Protein AF-A0A4U9W6L9-F1 (afdb_monomer)

Structure (mmCIF, N/CA/C/O backbone):
data_AF-A0A4U9W6L9-F1
#
_entry.id   AF-A0A4U9W6L9-F1
#
loop_
_atom_site.group_PDB
_atom_site.id
_atom_site.type_symbol
_atom_site.label_atom_id
_atom_site.label_alt_id
_atom_site.label_comp_id
_atom_site.label_asym_id
_atom_site.label_entity_id
_atom_site.label_seq_id
_atom_site.pdbx_PDB_ins_code
_atom_site.Cartn_x
_atom_site.Cartn_y
_atom_site.Cartn_z
_atom_site.occupancy
_atom_site.B_iso_or_equiv
_atom_site.auth_seq_id
_atom_site.auth_comp_id
_atom_site.auth_asym_id
_atom_site.auth_atom_id
_atom_site.pdbx_PDB_model_num
ATOM 1 N N . MET A 1 1 ? 66.075 34.558 -19.912 1.00 52.09 1 MET A N 1
ATOM 2 C CA . MET A 1 1 ? 64.695 34.528 -19.388 1.00 52.09 1 MET A CA 1
ATOM 3 C C . MET A 1 1 ? 64.592 33.340 -18.451 1.00 52.09 1 MET A C 1
ATOM 5 O O . MET A 1 1 ? 64.830 32.243 -18.941 1.00 52.09 1 MET A O 1
ATOM 9 N N . PRO A 1 2 ? 64.356 33.516 -17.144 1.00 46.72 2 PRO A N 1
ATOM 10 C CA . PRO A 1 2 ? 64.183 32.386 -16.242 1.00 46.72 2 PRO A CA 1
ATOM 11 C C . PRO A 1 2 ? 62.696 32.171 -15.937 1.00 46.72 2 PRO A C 1
ATOM 13 O O . PRO A 1 2 ? 61.987 33.101 -15.556 1.00 46.72 2 PRO A O 1
ATOM 16 N N . CYS A 1 3 ? 62.234 30.945 -16.166 1.00 49.00 3 CYS A N 1
ATOM 17 C CA . CYS A 1 3 ? 60.885 30.487 -15.863 1.00 49.00 3 CYS A CA 1
ATOM 18 C C . CYS A 1 3 ? 60.658 30.465 -14.345 1.00 49.00 3 CYS A C 1
ATOM 20 O O . CYS A 1 3 ? 61.547 30.082 -13.592 1.00 49.00 3 CYS A O 1
ATOM 22 N N . ALA A 1 4 ? 59.471 30.894 -13.919 1.00 54.38 4 ALA A N 1
ATOM 23 C CA . ALA A 1 4 ? 59.023 30.836 -12.537 1.00 54.38 4 ALA A CA 1
ATOM 24 C C . ALA A 1 4 ? 58.640 29.396 -12.164 1.00 54.38 4 ALA A C 1
ATOM 26 O O . ALA A 1 4 ? 57.780 28.797 -12.813 1.00 54.38 4 ALA A O 1
ATOM 27 N N . ASP A 1 5 ? 59.249 28.871 -11.103 1.00 50.34 5 ASP A N 1
ATOM 28 C CA . ASP A 1 5 ? 58.900 27.591 -10.488 1.00 50.34 5 ASP A CA 1
ATOM 29 C C . ASP A 1 5 ? 57.570 27.724 -9.731 1.00 50.34 5 ASP A C 1
ATOM 31 O O . ASP A 1 5 ? 57.514 27.955 -8.524 1.00 50.34 5 ASP A O 1
ATOM 35 N N . GLY A 1 6 ? 56.466 27.638 -10.470 1.00 57.19 6 GLY A N 1
ATOM 36 C CA . GLY A 1 6 ? 55.121 27.559 -9.912 1.00 57.19 6 GLY A CA 1
ATOM 37 C C . GLY A 1 6 ? 54.797 26.132 -9.482 1.00 57.19 6 GLY A C 1
ATOM 38 O O . GLY A 1 6 ? 54.146 25.402 -10.226 1.00 57.19 6 GLY A O 1
ATOM 39 N N . SER A 1 7 ? 55.225 25.725 -8.286 1.00 55.75 7 SER A N 1
ATOM 40 C CA . SER A 1 7 ? 54.689 24.519 -7.654 1.00 55.75 7 SER A CA 1
ATOM 41 C C . SER A 1 7 ? 53.262 24.800 -7.175 1.00 55.75 7 SER A C 1
ATOM 43 O O . SER A 1 7 ? 53.015 25.627 -6.299 1.00 55.75 7 SER A O 1
ATOM 45 N N . THR A 1 8 ? 52.285 24.133 -7.790 1.00 60.19 8 THR A N 1
ATOM 46 C CA . THR A 1 8 ? 50.908 24.134 -7.284 1.00 60.19 8 THR A CA 1
ATOM 47 C C . THR A 1 8 ? 50.836 23.105 -6.156 1.00 60.19 8 THR A C 1
ATOM 49 O O . THR A 1 8 ? 51.186 21.951 -6.401 1.00 60.19 8 THR A O 1
ATOM 52 N N . PRO A 1 9 ? 50.426 23.473 -4.930 1.00 61.94 9 PRO A N 1
ATOM 53 C CA . PRO A 1 9 ? 50.294 22.506 -3.851 1.00 61.94 9 PRO A CA 1
ATOM 54 C C . PRO A 1 9 ? 49.151 21.537 -4.171 1.00 61.94 9 PRO A C 1
ATOM 56 O O . PRO A 1 9 ? 48.010 21.950 -4.389 1.00 61.94 9 PRO A O 1
ATOM 59 N N . GLU A 1 10 ? 49.473 20.247 -4.226 1.00 64.56 10 GLU A N 1
ATOM 60 C CA . GLU A 1 10 ? 48.492 19.176 -4.380 1.00 64.56 10 GLU A CA 1
ATOM 61 C C . GLU A 1 10 ? 47.566 19.140 -3.151 1.00 64.56 10 GLU A C 1
ATOM 63 O O . GLU A 1 10 ? 48.035 19.284 -2.017 1.00 64.56 10 GLU A O 1
ATOM 68 N N . PRO A 1 11 ? 46.243 18.979 -3.330 1.00 67.38 11 PRO A N 1
ATOM 69 C CA . PRO A 1 11 ? 45.318 18.977 -2.208 1.00 67.38 11 PRO A CA 1
ATOM 70 C C . PRO A 1 11 ? 45.506 17.707 -1.370 1.00 67.38 11 PRO A C 1
ATOM 72 O O . PRO A 1 11 ? 45.179 16.604 -1.807 1.00 67.38 11 PRO A O 1
ATOM 75 N N . GLU A 1 12 ? 45.993 17.868 -0.139 1.00 66.56 12 GLU A N 1
ATOM 76 C CA . GLU A 1 12 ? 46.104 16.785 0.838 1.00 66.56 12 GLU A CA 1
ATOM 77 C C . GLU A 1 12 ? 44.736 16.121 1.083 1.00 66.56 12 GLU A C 1
ATOM 79 O O . GLU A 1 12 ? 43.766 16.741 1.538 1.00 66.56 12 GLU A O 1
ATOM 84 N N . ALA A 1 13 ? 44.657 14.828 0.763 1.00 65.00 13 ALA A N 1
ATOM 85 C CA . ALA A 1 13 ? 43.450 14.028 0.888 1.00 65.00 13 ALA A CA 1
ATOM 86 C C . ALA A 1 13 ? 43.117 13.773 2.366 1.00 65.00 13 ALA A C 1
ATOM 88 O O . ALA A 1 13 ? 43.770 12.990 3.057 1.00 65.00 13 ALA A O 1
ATOM 89 N N . LYS A 1 14 ? 42.057 14.421 2.858 1.00 75.56 14 LYS A N 1
ATOM 90 C CA . LYS A 1 14 ? 41.520 14.160 4.199 1.00 75.56 14 LYS A CA 1
ATOM 91 C C . LYS A 1 14 ? 40.933 12.742 4.251 1.00 75.56 14 LYS A C 1
ATOM 93 O O . LYS A 1 14 ? 40.164 12.385 3.355 1.00 75.56 14 LYS A O 1
ATOM 98 N N . PRO A 1 15 ? 41.222 11.943 5.294 1.00 74.56 15 PRO A N 1
ATOM 99 C CA . PRO A 1 15 ? 40.681 10.596 5.405 1.00 74.56 15 PRO A CA 1
ATOM 100 C C . PRO A 1 15 ? 39.157 10.656 5.545 1.00 74.56 15 PRO A C 1
ATOM 102 O O . PRO A 1 15 ? 38.615 11.197 6.514 1.00 74.56 15 PRO A O 1
ATOM 105 N N . VAL A 1 16 ? 38.453 10.099 4.559 1.00 73.81 16 VAL A N 1
ATOM 106 C CA . VAL A 1 16 ? 36.99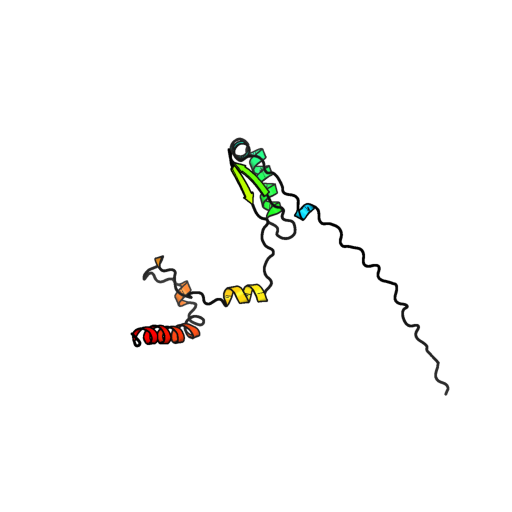7 9.954 4.598 1.00 73.81 16 VAL A CA 1
ATOM 107 C C . VAL A 1 16 ? 36.671 8.862 5.609 1.00 73.81 16 VAL A C 1
ATOM 109 O O . VAL A 1 16 ? 36.844 7.673 5.354 1.00 73.81 16 VAL A O 1
ATOM 112 N N . THR A 1 17 ? 36.202 9.263 6.787 1.00 75.12 17 THR A N 1
ATOM 113 C CA . THR A 1 17 ? 35.663 8.318 7.765 1.00 75.12 17 THR A CA 1
ATOM 114 C C . THR A 1 17 ? 34.311 7.822 7.263 1.00 75.12 17 THR A C 1
ATOM 116 O O . THR A 1 17 ? 33.312 8.543 7.284 1.00 75.12 17 THR A O 1
ATOM 119 N N . VAL A 1 18 ? 34.273 6.580 6.777 1.00 77.81 18 VAL A N 1
ATOM 120 C CA . VAL A 1 18 ? 33.025 5.929 6.367 1.00 77.81 18 VAL A CA 1
ATOM 121 C C . VAL A 1 18 ? 32.209 5.653 7.628 1.00 77.81 18 VAL A C 1
ATOM 123 O O . VAL A 1 18 ? 32.432 4.682 8.347 1.00 77.81 18 VAL A O 1
ATOM 126 N N . ARG A 1 19 ? 31.276 6.554 7.944 1.00 73.81 19 ARG A N 1
ATOM 127 C CA . ARG A 1 19 ? 30.287 6.320 8.998 1.00 73.81 19 ARG A CA 1
ATOM 128 C C . ARG A 1 19 ? 29.349 5.209 8.539 1.00 73.81 19 ARG A C 1
ATOM 130 O O . ARG A 1 19 ? 28.827 5.266 7.428 1.00 73.81 19 ARG A O 1
ATOM 137 N N . ALA A 1 20 ? 29.103 4.231 9.408 1.00 74.88 20 ALA A N 1
ATOM 138 C CA . ALA A 1 20 ? 28.067 3.235 9.174 1.00 74.88 20 ALA A CA 1
ATOM 139 C C . ALA A 1 20 ? 26.716 3.928 8.920 1.00 74.88 20 ALA A C 1
ATOM 141 O O . ALA A 1 20 ? 26.395 4.941 9.554 1.00 74.88 20 ALA A O 1
ATOM 142 N N . ALA A 1 21 ? 25.935 3.394 7.979 1.00 72.44 21 ALA A N 1
ATOM 143 C CA . ALA A 1 21 ? 24.620 3.931 7.660 1.00 72.44 21 ALA A CA 1
ATOM 144 C C . ALA A 1 21 ? 23.734 3.934 8.916 1.00 72.44 21 ALA A C 1
ATOM 146 O O . ALA A 1 21 ? 23.715 2.967 9.680 1.00 72.44 21 ALA A O 1
ATOM 147 N N . LYS A 1 22 ? 22.998 5.031 9.140 1.00 73.12 22 LYS A N 1
ATOM 148 C CA . LYS A 1 22 ? 22.061 5.115 10.265 1.00 73.12 22 LYS A CA 1
ATOM 149 C C . LYS A 1 22 ? 21.037 3.978 10.149 1.00 73.12 22 LYS A C 1
ATOM 151 O O . LYS A 1 22 ? 20.476 3.809 9.063 1.00 73.12 22 LYS A O 1
ATOM 156 N N . PRO A 1 23 ? 20.761 3.231 11.233 1.00 69.12 23 PRO A N 1
ATOM 157 C CA . PRO A 1 23 ? 19.701 2.238 11.208 1.00 69.12 23 PRO A CA 1
ATOM 158 C C . PRO A 1 23 ? 18.382 2.937 10.875 1.00 69.12 23 PRO A C 1
ATOM 160 O O . PRO A 1 23 ? 18.112 4.032 11.373 1.00 69.12 23 PRO A O 1
ATOM 163 N N . LYS A 1 24 ? 17.576 2.306 10.022 1.00 69.06 24 LYS A N 1
ATOM 164 C CA . LYS A 1 24 ? 16.248 2.771 9.616 1.00 69.06 24 LYS A CA 1
ATOM 165 C C . LYS A 1 24 ? 15.182 1.969 10.380 1.00 69.06 24 LYS A C 1
ATOM 167 O O . LYS A 1 24 ? 14.642 1.003 9.848 1.00 69.06 24 LYS A O 1
ATOM 172 N N . PRO A 1 25 ? 14.889 2.295 11.654 1.00 68.06 25 PRO A N 1
ATOM 173 C CA . PRO A 1 25 ? 13.992 1.497 12.499 1.00 68.06 25 PRO A CA 1
ATOM 174 C C . PRO A 1 25 ? 12.562 1.391 11.947 1.00 68.06 25 PRO A C 1
ATOM 176 O O . PRO A 1 25 ? 11.843 0.442 12.262 1.00 68.06 25 PRO A O 1
ATOM 179 N N . TRP A 1 26 ? 12.152 2.325 11.087 1.00 69.25 26 TRP A N 1
ATOM 180 C CA . TRP A 1 26 ? 10.842 2.315 10.438 1.00 69.25 26 TRP A CA 1
ATOM 181 C C . TRP A 1 26 ? 10.630 1.137 9.473 1.00 69.25 26 TRP A C 1
ATOM 183 O O . TRP A 1 26 ? 9.484 0.753 9.272 1.00 69.25 26 TRP A O 1
ATOM 193 N N . GLU A 1 27 ? 11.688 0.496 8.963 1.00 72.06 27 GLU A N 1
ATOM 194 C CA . GLU A 1 27 ? 11.579 -0.678 8.074 1.00 72.06 27 GLU A CA 1
ATOM 195 C C . GLU A 1 27 ? 11.033 -1.925 8.788 1.00 72.06 27 GLU A C 1
ATOM 197 O O . GLU A 1 27 ? 10.418 -2.785 8.167 1.00 72.06 27 GLU A O 1
ATOM 202 N N . LYS A 1 28 ? 11.226 -2.025 10.109 1.00 77.06 28 LYS A N 1
ATOM 203 C CA . LYS A 1 28 ? 10.774 -3.169 10.924 1.00 77.06 28 LYS A CA 1
ATOM 204 C C . LYS A 1 28 ? 9.525 -2.865 11.748 1.00 77.06 28 LYS A C 1
ATOM 206 O O . LYS A 1 28 ? 9.117 -3.685 12.567 1.00 77.06 28 LYS A O 1
ATOM 211 N N . THR A 1 29 ? 8.935 -1.684 11.570 1.00 84.31 29 THR A N 1
ATOM 212 C CA . THR A 1 29 ? 7.853 -1.209 12.433 1.00 84.31 29 THR A CA 1
ATOM 213 C C . THR A 1 29 ? 6.559 -1.057 11.644 1.00 84.31 29 THR A C 1
ATOM 215 O O . THR A 1 29 ? 6.451 -0.180 10.788 1.00 84.31 29 THR A O 1
ATOM 218 N N . TYR A 1 30 ? 5.537 -1.832 11.998 1.00 88.00 30 TYR A N 1
ATOM 219 C CA . TYR A 1 30 ? 4.198 -1.717 11.415 1.00 88.00 30 TYR A CA 1
ATOM 220 C C . TYR A 1 30 ? 3.343 -0.665 12.140 1.00 88.00 30 TYR A C 1
ATOM 222 O O . TYR A 1 30 ? 3.641 -0.272 13.272 1.00 88.00 30 TYR A O 1
ATOM 230 N N . VAL A 1 31 ? 2.283 -0.194 11.484 1.00 89.38 31 VAL A N 1
ATOM 231 C CA . VAL A 1 31 ? 1.269 0.693 12.072 1.00 89.38 31 VAL A CA 1
ATOM 232 C C . VAL A 1 31 ? -0.017 -0.103 12.278 1.00 89.38 31 VAL A C 1
ATOM 234 O O . VAL A 1 31 ? -0.571 -0.673 11.337 1.00 89.38 31 VAL A O 1
ATOM 237 N N . LEU A 1 32 ? -0.493 -0.151 13.523 1.00 90.88 32 LEU A N 1
ATOM 238 C CA . LEU A 1 32 ? -1.767 -0.779 13.858 1.00 90.88 32 LEU A CA 1
ATOM 239 C C . LEU A 1 32 ? -2.905 0.214 13.603 1.00 90.88 32 LEU A C 1
ATOM 241 O O . LEU A 1 32 ? -2.986 1.257 14.253 1.00 90.88 32 LEU A O 1
ATOM 245 N N . LEU A 1 33 ? -3.797 -0.122 12.676 1.00 91.75 33 LEU A N 1
ATOM 246 C CA . LEU A 1 33 ? -5.005 0.656 12.426 1.00 91.75 33 LEU A CA 1
ATOM 247 C C . LEU A 1 33 ? -6.102 0.314 13.449 1.00 91.75 33 LEU A C 1
ATOM 249 O O . LEU A 1 33 ? -6.141 -0.809 13.968 1.00 91.75 33 LEU A O 1
ATOM 253 N N . PRO A 1 34 ? -7.040 1.244 13.715 1.00 92.56 34 PRO A N 1
ATOM 254 C CA . PRO A 1 34 ? -8.247 0.932 14.470 1.00 92.56 34 PRO A CA 1
ATOM 255 C C . PRO A 1 34 ? -8.986 -0.268 13.857 1.00 92.56 34 PRO A C 1
ATOM 257 O O . PRO A 1 34 ? -8.989 -0.458 12.635 1.00 92.56 34 PRO A O 1
ATOM 260 N N . SER A 1 35 ? -9.616 -1.089 14.704 1.00 93.62 35 SER A N 1
ATOM 261 C CA . SER A 1 35 ? -10.360 -2.259 14.231 1.00 93.62 35 SER A CA 1
ATOM 262 C C . SER A 1 35 ? -11.501 -1.849 13.303 1.00 93.62 35 SER A C 1
ATOM 264 O O . SER A 1 35 ? -12.110 -0.791 13.472 1.00 93.62 35 SER A O 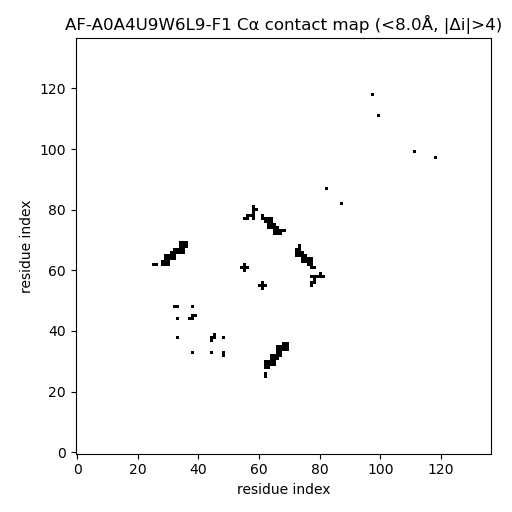1
ATOM 266 N N . PHE A 1 36 ? -11.819 -2.713 12.341 1.00 91.62 36 PHE A N 1
ATOM 267 C CA . PHE A 1 36 ? -12.879 -2.464 11.364 1.00 91.62 36 PHE A CA 1
ATOM 268 C C . PHE A 1 36 ? -14.221 -2.114 12.015 1.00 91.62 36 PHE A C 1
ATOM 270 O O . PHE A 1 36 ? -14.896 -1.182 11.591 1.00 91.62 36 PHE A O 1
ATOM 277 N N . GLU A 1 37 ? -14.573 -2.806 13.096 1.00 92.56 37 GLU A N 1
ATOM 278 C CA . GLU A 1 37 ? -15.803 -2.561 13.854 1.00 92.56 37 GLU A CA 1
ATOM 279 C C . GLU A 1 37 ? -15.871 -1.130 14.402 1.00 92.56 37 GLU A C 1
ATOM 281 O O . GLU A 1 37 ? -16.909 -0.477 14.306 1.00 92.56 37 GLU A O 1
ATOM 286 N N . LYS A 1 38 ? -14.745 -0.610 14.910 1.00 92.25 38 LYS A N 1
ATOM 287 C CA . LYS A 1 38 ? -14.649 0.763 15.423 1.00 92.25 38 LYS A CA 1
ATOM 288 C C . LYS A 1 38 ? -14.741 1.788 14.296 1.00 92.25 38 LYS A C 1
ATOM 290 O O . LYS A 1 38 ? -15.434 2.788 14.437 1.00 92.25 38 LYS A O 1
ATOM 295 N N . VAL A 1 39 ? -14.085 1.515 13.169 1.00 93.56 39 VAL A N 1
ATOM 296 C CA . VAL A 1 39 ? -14.124 2.372 11.972 1.00 93.56 39 VAL A CA 1
ATOM 297 C C . VAL A 1 39 ? -15.526 2.421 11.357 1.00 93.56 39 VAL A C 1
ATOM 299 O O . VAL A 1 39 ? -15.943 3.463 10.863 1.00 93.56 39 VAL A O 1
ATOM 302 N N . LYS A 1 40 ? -16.273 1.313 11.409 1.00 92.81 40 LYS A N 1
ATOM 303 C CA . LYS A 1 40 ? -17.655 1.242 10.921 1.00 92.81 40 LYS A CA 1
ATOM 304 C C . LYS A 1 40 ? -18.622 2.048 11.793 1.00 92.81 40 LYS A C 1
ATOM 306 O O . LYS A 1 40 ? -19.576 2.614 11.267 1.00 92.81 40 LYS A O 1
ATOM 311 N N . ALA A 1 41 ? -18.398 2.075 13.106 1.00 94.69 41 ALA A N 1
ATOM 312 C CA . ALA A 1 41 ? -19.270 2.764 14.053 1.00 94.69 41 ALA A CA 1
ATOM 313 C C . ALA A 1 41 ? -19.014 4.282 14.128 1.00 94.69 41 ALA A C 1
ATOM 315 O O . ALA A 1 41 ? -19.961 5.042 14.318 1.00 94.69 41 ALA A O 1
ATOM 316 N N . ASP A 1 42 ? -17.762 4.728 13.969 1.00 96.44 42 ASP A N 1
ATOM 317 C CA . ASP A 1 42 ? -17.367 6.128 14.159 1.00 96.44 42 ASP A CA 1
ATOM 318 C C . ASP A 1 42 ? -16.744 6.756 12.898 1.00 96.44 42 ASP A C 1
ATOM 320 O O . ASP A 1 42 ? -15.688 6.349 12.403 1.00 96.44 42 ASP A O 1
ATOM 324 N N . LYS A 1 43 ? -17.380 7.834 12.423 1.00 95.00 43 LYS A N 1
ATOM 325 C CA . LYS A 1 43 ? -16.939 8.624 11.265 1.00 95.00 43 LYS A CA 1
ATOM 326 C C . LYS A 1 43 ? -15.599 9.328 11.498 1.00 95.00 43 LYS A C 1
ATOM 328 O O . LYS A 1 43 ? -14.842 9.517 10.546 1.00 95.00 43 LYS A O 1
ATOM 333 N N . VAL A 1 44 ? -15.280 9.712 12.734 1.00 95.75 44 VAL A N 1
ATOM 334 C CA . VAL A 1 44 ? -14.018 10.391 13.068 1.00 95.75 44 VAL A CA 1
ATOM 335 C C . VAL A 1 44 ? -12.852 9.412 12.962 1.00 95.75 44 VAL A C 1
ATOM 337 O O . VAL A 1 44 ? -11.832 9.719 12.340 1.00 95.75 44 VAL A O 1
ATOM 340 N N . LEU A 1 45 ? -13.020 8.196 13.490 1.00 94.19 45 LEU A N 1
ATOM 341 C CA . LEU A 1 45 ? -12.025 7.131 13.353 1.00 94.19 45 LEU A CA 1
ATOM 342 C C . LEU A 1 45 ? -11.844 6.699 11.899 1.00 94.19 45 LEU A C 1
ATOM 344 O O . LEU A 1 45 ? -10.718 6.404 11.493 1.00 94.19 45 LEU A O 1
ATOM 348 N N . TYR A 1 46 ? -12.912 6.711 11.101 1.00 95.31 46 TYR A N 1
ATOM 349 C CA . TYR A 1 46 ? -12.811 6.511 9.658 1.00 95.31 46 TYR A CA 1
ATOM 350 C C . TYR A 1 46 ? -11.947 7.584 8.989 1.00 95.31 46 TYR A C 1
ATOM 352 O O . TYR A 1 46 ? -11.005 7.244 8.273 1.00 95.31 46 TYR A O 1
ATOM 360 N N . ALA A 1 47 ? -12.195 8.866 9.271 1.00 95.75 47 ALA A N 1
ATOM 361 C CA . ALA A 1 47 ? -11.398 9.960 8.717 1.00 95.75 47 ALA A CA 1
ATOM 362 C C . ALA A 1 47 ? -9.913 9.848 9.109 1.00 95.75 47 ALA A C 1
ATOM 364 O O . ALA A 1 47 ? -9.030 9.992 8.263 1.00 95.75 47 ALA A O 1
ATOM 365 N N . HIS A 1 48 ? -9.630 9.518 10.372 1.00 93.44 48 HIS A N 1
ATOM 366 C CA . HIS A 1 48 ? -8.264 9.325 10.858 1.00 93.44 48 HIS A CA 1
ATOM 367 C C . HIS A 1 48 ? -7.567 8.130 10.190 1.00 93.44 48 HIS A C 1
ATOM 369 O O . HIS A 1 48 ? -6.430 8.241 9.732 1.00 93.44 48 HIS A O 1
ATOM 375 N N . THR A 1 49 ? -8.260 6.994 10.087 1.00 93.81 49 THR A N 1
ATOM 376 C CA . THR A 1 49 ? -7.737 5.776 9.446 1.00 93.81 49 THR A CA 1
ATOM 377 C C . THR A 1 49 ? -7.472 6.008 7.960 1.00 93.81 49 THR A C 1
ATOM 379 O O . THR A 1 49 ? -6.414 5.634 7.460 1.00 93.81 49 THR A O 1
ATOM 382 N N . SER A 1 50 ? -8.392 6.690 7.272 1.00 92.50 50 SER A N 1
ATOM 383 C CA . SER A 1 50 ? -8.235 7.076 5.869 1.00 92.50 50 SER A CA 1
ATOM 384 C C . SER A 1 50 ? -7.001 7.951 5.671 1.00 92.50 50 SER A C 1
ATOM 386 O O . SER A 1 50 ? -6.195 7.686 4.781 1.00 92.50 50 SER A O 1
ATOM 388 N N . ARG A 1 51 ? -6.781 8.943 6.541 1.00 93.12 51 ARG A N 1
ATOM 389 C CA . ARG A 1 51 ? -5.595 9.801 6.470 1.00 93.12 51 ARG A CA 1
ATOM 390 C C . ARG A 1 51 ? -4.293 9.005 6.579 1.00 93.12 51 ARG A C 1
ATOM 392 O O . ARG A 1 51 ? -3.379 9.243 5.795 1.00 93.12 51 ARG A O 1
ATOM 399 N N . ILE A 1 52 ? -4.208 8.069 7.527 1.00 92.06 52 ILE A N 1
ATOM 400 C CA . ILE A 1 52 ? -3.021 7.213 7.681 1.00 92.06 52 ILE A CA 1
ATOM 401 C C . ILE A 1 52 ? -2.801 6.382 6.414 1.00 92.06 52 ILE A C 1
ATOM 403 O O . ILE A 1 52 ? -1.696 6.362 5.885 1.00 92.06 52 ILE A O 1
ATOM 407 N N . LEU A 1 53 ? -3.855 5.759 5.886 1.00 89.75 53 LEU A N 1
ATOM 408 C CA . LEU A 1 53 ? -3.767 4.911 4.697 1.00 89.75 53 LEU A CA 1
ATOM 409 C C . LEU A 1 53 ? -3.248 5.678 3.472 1.00 89.75 53 LEU A C 1
ATOM 411 O O . LEU A 1 53 ? -2.377 5.186 2.757 1.00 89.75 53 LEU A O 1
ATOM 415 N N . HIS A 1 54 ? -3.723 6.907 3.266 1.00 90.12 54 HIS A N 1
ATOM 416 C CA . HIS A 1 54 ? -3.249 7.750 2.168 1.00 90.12 54 HIS A CA 1
ATOM 417 C C . HIS A 1 54 ? -1.781 8.163 2.341 1.00 90.12 54 HIS A C 1
ATOM 419 O O . HIS A 1 54 ? -1.032 8.159 1.367 1.00 90.12 54 HIS A O 1
ATOM 425 N N . HIS A 1 55 ? -1.339 8.484 3.562 1.00 88.44 55 HIS A N 1
ATOM 426 C CA . HIS A 1 55 ? 0.068 8.817 3.810 1.00 88.44 55 HIS A CA 1
ATOM 427 C C . HIS A 1 55 ? 1.004 7.629 3.558 1.00 88.44 55 HIS A C 1
ATOM 429 O O . HIS A 1 55 ? 2.084 7.811 2.998 1.00 88.44 55 HIS A O 1
ATOM 435 N N . GLU A 1 56 ? 0.568 6.421 3.905 1.00 88.44 56 GLU A N 1
ATOM 436 C CA . GLU A 1 56 ? 1.359 5.194 3.770 1.00 88.44 56 GLU A CA 1
ATOM 437 C C . GLU A 1 56 ? 1.300 4.585 2.357 1.00 88.44 56 GLU A C 1
ATOM 439 O O . GLU A 1 56 ? 1.933 3.572 2.084 1.00 88.44 56 GLU A O 1
ATOM 444 N N . THR A 1 57 ? 0.586 5.219 1.419 1.00 84.62 57 THR A N 1
ATOM 445 C CA . THR A 1 57 ? 0.586 4.825 -0.002 1.00 84.62 57 THR A CA 1
ATOM 446 C C . THR A 1 57 ? 1.845 5.312 -0.740 1.00 84.62 57 THR A C 1
ATOM 448 O O . THR A 1 57 ? 2.156 4.833 -1.828 1.00 84.62 57 THR A O 1
ATOM 451 N N . ASN A 1 58 ? 2.607 6.252 -0.170 1.00 87.50 58 ASN A N 1
ATOM 452 C CA . ASN A 1 58 ? 3.826 6.760 -0.799 1.00 87.50 58 ASN A CA 1
ATOM 453 C C . ASN A 1 58 ? 4.991 5.750 -0.678 1.00 87.50 58 ASN A C 1
ATOM 455 O O . ASN A 1 58 ? 5.477 5.545 0.437 1.00 87.50 58 ASN A O 1
ATOM 459 N N . PRO A 1 59 ? 5.537 5.205 -1.786 1.00 80.00 59 PRO A N 1
ATOM 460 C CA . PRO A 1 59 ? 6.613 4.205 -1.753 1.00 80.00 59 PRO A CA 1
ATOM 461 C C . PRO A 1 59 ? 7.900 4.678 -1.065 1.00 80.00 59 PRO A C 1
ATOM 463 O O . PRO A 1 59 ? 8.678 3.853 -0.596 1.00 80.00 59 PRO A O 1
ATOM 466 N N . GLY A 1 60 ? 8.133 5.991 -0.956 1.00 78.00 60 GLY A N 1
ATOM 467 C CA . GLY A 1 60 ? 9.315 6.528 -0.275 1.00 78.00 60 GLY A CA 1
ATOM 468 C C . GLY A 1 60 ? 9.262 6.462 1.257 1.00 78.00 60 GLY A C 1
ATOM 469 O O . GLY A 1 60 ? 10.312 6.470 1.898 1.00 78.00 60 GLY A O 1
ATOM 470 N N . CYS A 1 61 ? 8.065 6.402 1.847 1.00 76.75 61 CYS A N 1
ATOM 471 C CA . CYS A 1 61 ? 7.867 6.504 3.299 1.00 76.75 61 CYS A CA 1
ATOM 472 C C . CYS A 1 61 ? 6.930 5.432 3.872 1.00 76.75 61 CYS A C 1
ATOM 474 O O . CYS A 1 61 ? 6.612 5.501 5.056 1.00 76.75 61 CYS A O 1
ATOM 476 N N . ALA A 1 62 ? 6.488 4.476 3.053 1.00 82.62 62 ALA A N 1
ATOM 477 C CA . ALA A 1 62 ? 5.435 3.553 3.430 1.00 82.62 62 ALA A CA 1
ATOM 478 C C . ALA A 1 62 ? 5.859 2.510 4.467 1.00 82.62 62 ALA A C 1
ATOM 480 O O . ALA A 1 62 ? 6.914 1.877 4.370 1.00 82.62 62 ALA A O 1
ATOM 481 N N . ARG A 1 63 ? 4.966 2.266 5.420 1.00 86.81 63 ARG A N 1
ATOM 482 C CA . ARG A 1 63 ? 5.083 1.236 6.452 1.00 86.81 63 ARG A CA 1
ATOM 483 C C . ARG A 1 63 ? 4.030 0.153 6.253 1.00 86.81 63 ARG A C 1
ATOM 485 O O . ARG A 1 63 ? 2.954 0.399 5.716 1.00 86.81 63 ARG A O 1
ATOM 492 N N . ALA A 1 64 ? 4.322 -1.054 6.738 1.00 88.44 64 ALA A N 1
ATOM 493 C CA . ALA A 1 64 ? 3.326 -2.121 6.777 1.00 88.44 64 ALA A CA 1
ATOM 494 C C . ALA A 1 64 ? 2.152 -1.726 7.682 1.00 88.44 64 ALA A C 1
ATOM 496 O O . ALA A 1 64 ? 2.355 -1.259 8.809 1.00 88.44 64 ALA A O 1
ATOM 497 N N . LEU A 1 65 ? 0.927 -1.937 7.201 1.00 91.25 65 LEU A N 1
ATOM 498 C CA . LEU A 1 65 ? -0.288 -1.678 7.969 1.00 91.25 65 LEU A CA 1
ATOM 499 C C . LEU A 1 65 ? -0.895 -2.996 8.429 1.00 91.25 65 LEU A C 1
ATOM 501 O O . LEU A 1 65 ? -0.971 -3.965 7.675 1.00 91.25 65 LEU A O 1
ATOM 505 N N . MET A 1 66 ? -1.382 -3.012 9.664 1.00 92.06 66 MET A N 1
ATOM 506 C CA . MET A 1 66 ? -2.101 -4.150 10.217 1.00 92.06 66 MET A CA 1
ATOM 507 C C . MET A 1 66 ? -3.448 -3.679 10.746 1.00 92.06 66 MET A C 1
ATOM 509 O O . MET A 1 66 ? -3.517 -2.777 11.583 1.00 92.06 66 MET A O 1
ATOM 513 N N . GLN A 1 67 ? -4.529 -4.292 10.272 1.00 93.25 67 GLN A N 1
ATOM 514 C CA . GLN A 1 67 ? -5.882 -3.971 10.714 1.00 93.25 67 GLN A CA 1
ATOM 515 C C . GLN A 1 67 ? -6.579 -5.208 11.268 1.00 93.25 67 GLN A C 1
ATOM 517 O O . GLN A 1 67 ? -6.615 -6.255 10.625 1.00 93.25 67 GLN A O 1
ATOM 522 N N . LYS A 1 68 ? -7.178 -5.080 12.456 1.00 94.00 68 LYS A N 1
ATOM 523 C CA . LYS A 1 68 ? -8.004 -6.140 13.044 1.00 94.00 68 LYS A CA 1
ATOM 524 C C . LYS A 1 68 ? -9.408 -6.138 12.430 1.00 94.00 68 LYS A C 1
ATOM 526 O O . LYS A 1 68 ? -10.099 -5.117 12.463 1.00 94.00 68 LYS A O 1
ATOM 531 N N . HIS A 1 69 ? -9.832 -7.296 11.939 1.00 93.00 69 HIS A N 1
ATOM 532 C CA . HIS A 1 69 ? -11.149 -7.582 11.368 1.00 93.00 69 HIS A CA 1
ATOM 533 C C . HIS A 1 69 ? -11.743 -8.806 12.074 1.00 93.00 69 HIS A C 1
ATOM 535 O O . HIS A 1 69 ? -11.450 -9.941 11.695 1.00 93.00 69 HIS A O 1
ATOM 541 N N . GLY A 1 70 ? -12.550 -8.581 13.117 1.00 89.50 70 GLY A N 1
ATOM 542 C CA . GLY A 1 70 ? -13.056 -9.656 13.980 1.00 89.50 70 GLY A CA 1
ATOM 543 C C . GLY A 1 70 ? -11.904 -10.489 14.551 1.00 89.50 70 GLY A C 1
ATOM 544 O O . GLY A 1 70 ? -11.006 -9.944 15.199 1.00 89.50 70 GLY A O 1
ATOM 545 N N . ASP A 1 71 ? -11.888 -11.784 14.234 1.00 92.12 71 ASP A N 1
ATOM 546 C CA . ASP A 1 71 ? -10.853 -12.737 14.670 1.00 92.12 71 ASP A CA 1
ATOM 547 C C . ASP A 1 71 ? -9.611 -12.778 13.768 1.00 92.12 71 ASP A C 1
ATOM 549 O O . ASP A 1 71 ? -8.638 -13.470 14.067 1.00 92.12 71 ASP A O 1
ATOM 553 N N . ARG A 1 72 ? -9.621 -12.053 12.645 1.00 93.50 72 ARG A N 1
ATOM 554 C CA . ARG A 1 72 ? -8.532 -12.055 11.664 1.00 93.50 72 ARG A CA 1
ATOM 555 C C . ARG A 1 72 ? -7.800 -10.725 11.648 1.00 93.50 72 ARG A C 1
ATOM 557 O O . ARG A 1 72 ? -8.344 -9.673 11.985 1.00 93.50 72 ARG A O 1
ATOM 564 N N . TYR A 1 73 ? -6.561 -10.775 11.183 1.00 93.69 73 TYR A N 1
ATOM 565 C CA . TYR A 1 73 ? -5.773 -9.587 10.902 1.00 93.69 73 TYR A CA 1
ATOM 566 C C . TYR A 1 73 ? -5.518 -9.487 9.407 1.00 93.69 73 TYR A C 1
ATOM 568 O O . TYR A 1 73 ? -5.111 -10.454 8.767 1.00 93.69 73 TYR A O 1
ATOM 576 N N . VAL A 1 74 ? -5.772 -8.305 8.862 1.00 92.69 74 VAL A N 1
ATOM 577 C CA . VAL A 1 74 ? -5.406 -7.951 7.497 1.00 92.69 74 VAL A CA 1
ATOM 578 C C . VAL A 1 74 ? -4.035 -7.304 7.557 1.00 92.69 74 VAL A C 1
ATOM 580 O O . VAL A 1 74 ? -3.856 -6.281 8.221 1.00 92.69 74 VAL A O 1
ATOM 583 N N . TRP A 1 75 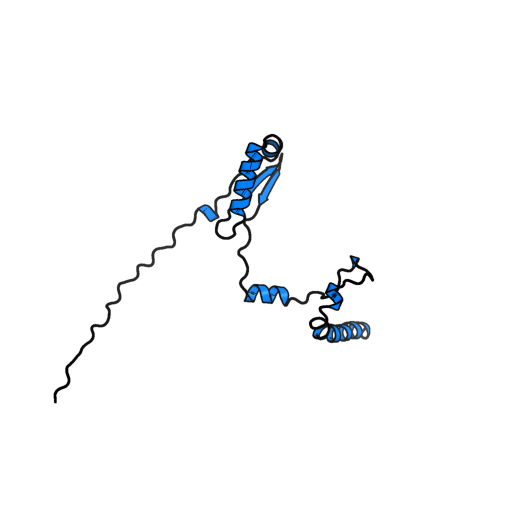? -3.077 -7.933 6.886 1.00 92.00 75 TRP A N 1
ATOM 584 C CA . TRP A 1 75 ? -1.729 -7.420 6.709 1.00 92.00 75 TRP A CA 1
ATOM 585 C C . TRP A 1 75 ? -1.617 -6.769 5.334 1.00 92.00 75 TRP A C 1
ATOM 587 O O . TRP A 1 75 ? -1.860 -7.422 4.319 1.00 92.00 75 TRP A O 1
ATOM 597 N N . ILE A 1 76 ? -1.256 -5.490 5.299 1.00 89.62 76 ILE A N 1
ATOM 598 C CA . ILE A 1 76 ? -1.046 -4.732 4.067 1.00 89.6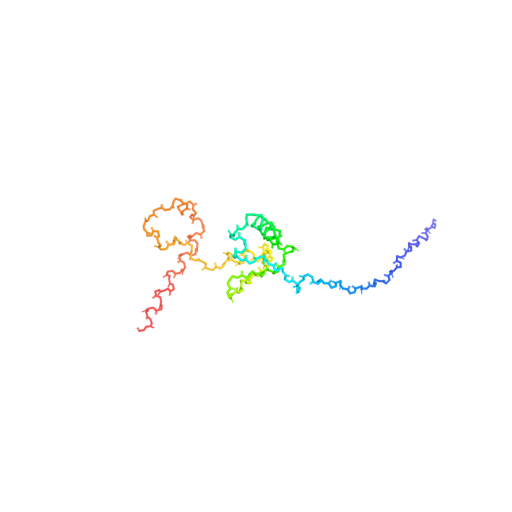2 76 ILE A CA 1
ATOM 599 C C . ILE A 1 76 ? 0.454 -4.511 3.924 1.00 89.62 76 ILE A C 1
ATOM 601 O O . ILE A 1 76 ? 1.083 -3.837 4.746 1.00 89.62 76 ILE A O 1
ATOM 605 N N . ASN A 1 77 ? 1.020 -5.108 2.877 1.00 88.25 77 ASN A N 1
ATOM 606 C CA . ASN A 1 77 ? 2.414 -4.897 2.518 1.00 88.25 77 ASN A CA 1
ATOM 607 C C . ASN A 1 77 ? 2.603 -3.442 2.057 1.00 88.25 77 ASN A C 1
ATOM 609 O O . ASN A 1 77 ? 1.745 -2.948 1.319 1.00 88.25 77 ASN A O 1
ATOM 613 N N . PRO A 1 78 ? 3.692 -2.754 2.444 1.00 86.69 78 PRO A N 1
ATOM 614 C CA . PRO A 1 78 ? 4.039 -1.484 1.825 1.00 86.69 78 PRO A CA 1
ATOM 615 C C . PRO A 1 78 ? 4.083 -1.606 0.287 1.00 86.69 78 PRO A C 1
ATOM 617 O O . PRO A 1 78 ? 4.443 -2.667 -0.239 1.00 86.69 78 PRO A O 1
ATOM 620 N N . PRO A 1 79 ? 3.707 -0.539 -0.443 1.00 85.00 79 PRO A N 1
ATOM 621 C CA . PRO A 1 79 ? 3.803 -0.479 -1.891 1.00 85.00 79 PRO A CA 1
ATOM 622 C C . PRO A 1 79 ? 5.231 -0.763 -2.354 1.00 85.00 79 PRO A C 1
ATOM 624 O O . PRO A 1 79 ? 6.209 -0.329 -1.741 1.00 85.00 79 PRO A O 1
ATOM 627 N N . ALA A 1 80 ? 5.335 -1.486 -3.466 1.00 83.88 80 ALA A N 1
ATOM 628 C CA . ALA A 1 80 ? 6.611 -1.703 -4.121 1.00 83.88 80 ALA A CA 1
ATOM 629 C C . ALA A 1 80 ? 7.184 -0.371 -4.626 1.00 83.88 80 ALA A C 1
ATOM 631 O O . ALA A 1 80 ? 6.450 0.538 -5.026 1.00 83.88 80 ALA A O 1
ATOM 632 N N . ILE A 1 81 ? 8.511 -0.276 -4.621 1.00 86.81 81 ILE A N 1
ATOM 633 C CA . ILE A 1 81 ? 9.228 0.839 -5.241 1.00 86.81 81 ILE A CA 1
ATOM 634 C C . ILE A 1 81 ? 8.922 0.800 -6.747 1.00 86.81 81 ILE A C 1
ATOM 636 O O . ILE A 1 81 ? 8.915 -0.291 -7.325 1.00 86.81 81 ILE A O 1
ATOM 640 N N . PRO A 1 82 ? 8.635 1.950 -7.385 1.00 85.50 82 PRO A N 1
ATOM 641 C CA . PRO A 1 82 ? 8.401 1.981 -8.820 1.00 85.50 82 PRO A CA 1
ATOM 642 C C . PRO A 1 82 ? 9.626 1.461 -9.571 1.00 85.50 82 PRO A C 1
ATOM 644 O O . PRO A 1 82 ? 10.766 1.757 -9.209 1.00 85.50 82 PRO A O 1
ATOM 647 N N . LEU A 1 83 ? 9.361 0.693 -10.624 1.00 88.56 83 LEU A N 1
ATOM 648 C CA . LEU A 1 83 ? 10.391 0.168 -11.508 1.00 88.56 83 LEU A CA 1
ATOM 649 C C . LEU A 1 83 ? 11.109 1.308 -12.234 1.00 88.56 83 LEU A C 1
ATOM 651 O O . LEU A 1 83 ? 10.533 2.361 -12.521 1.00 88.56 83 LEU A O 1
ATOM 655 N N . THR A 1 84 ? 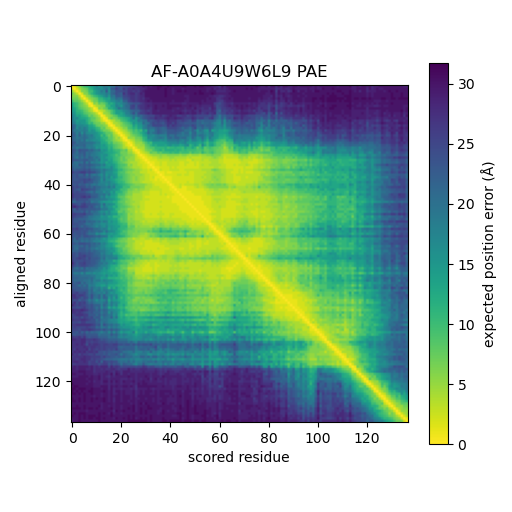12.371 1.074 -12.562 1.00 92.44 84 THR A N 1
ATOM 656 C CA . THR A 1 84 ? 13.127 1.946 -13.459 1.00 92.44 84 THR A CA 1
ATOM 657 C C . THR A 1 84 ? 12.605 1.823 -14.897 1.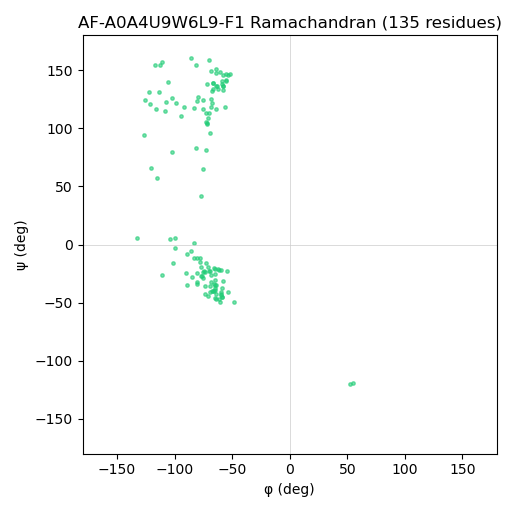00 92.44 84 THR A C 1
ATOM 659 O O . THR A 1 84 ? 11.989 0.822 -15.262 1.00 92.44 84 THR A O 1
ATOM 662 N N . THR A 1 85 ? 12.865 2.821 -15.748 1.00 90.94 85 THR A N 1
ATOM 663 C CA . THR A 1 85 ? 12.494 2.781 -17.176 1.00 90.94 85 THR A CA 1
ATOM 664 C C . THR A 1 85 ? 12.894 1.477 -17.889 1.00 90.94 85 THR A C 1
ATOM 666 O O . THR A 1 85 ? 12.016 0.870 -18.498 1.00 90.94 85 THR A O 1
ATOM 669 N N . PRO A 1 86 ? 14.146 0.973 -17.785 1.00 93.19 86 PRO A N 1
ATOM 670 C CA . PRO A 1 86 ? 14.518 -0.276 -18.455 1.00 93.19 86 PRO A CA 1
ATOM 671 C C . PRO A 1 86 ? 13.783 -1.504 -17.897 1.00 93.19 86 PRO A C 1
ATOM 673 O O . PRO A 1 86 ? 13.450 -2.419 -18.648 1.00 93.19 86 PRO A O 1
ATOM 676 N N . GLU A 1 87 ? 13.497 -1.536 -16.592 1.00 92.06 87 GLU A N 1
ATOM 677 C CA . GLU A 1 87 ? 12.708 -2.614 -15.986 1.00 92.06 87 GLU A CA 1
ATOM 678 C C . GLU A 1 87 ? 11.256 -2.575 -16.478 1.00 92.06 87 GLU A C 1
ATOM 680 O O . GLU A 1 87 ? 10.679 -3.616 -16.789 1.00 92.06 87 GLU A O 1
ATOM 685 N N . MET A 1 88 ? 10.676 -1.384 -16.619 1.00 89.12 88 MET A N 1
ATOM 686 C CA . MET A 1 88 ? 9.328 -1.199 -17.151 1.00 89.12 88 MET A CA 1
ATOM 687 C C . MET A 1 88 ? 9.227 -1.660 -18.612 1.00 89.12 88 MET A C 1
ATOM 689 O O . MET A 1 88 ? 8.329 -2.437 -18.941 1.00 89.12 88 MET A O 1
ATOM 693 N N . ASP A 1 89 ? 10.181 -1.269 -19.462 1.00 91.19 89 ASP A N 1
ATOM 694 C CA . ASP A 1 89 ? 10.244 -1.713 -20.860 1.00 91.19 89 ASP A CA 1
ATOM 695 C C . ASP A 1 89 ? 10.354 -3.243 -20.959 1.00 91.19 89 ASP A C 1
ATOM 697 O O . ASP A 1 89 ? 9.714 -3.861 -21.811 1.00 91.19 89 ASP A O 1
ATOM 701 N N . SER A 1 90 ? 11.092 -3.880 -20.041 1.00 90.06 90 SER A N 1
ATOM 702 C CA . SER A 1 90 ? 11.219 -5.342 -19.995 1.00 90.06 90 SER A CA 1
ATOM 703 C C . SER A 1 90 ? 9.896 -6.054 -19.689 1.00 90.06 90 SER A C 1
ATOM 705 O O . SER A 1 90 ? 9.589 -7.071 -20.314 1.00 90.06 90 SER A O 1
ATOM 707 N N . VAL A 1 91 ? 9.072 -5.501 -18.787 1.00 89.06 91 VAL A N 1
ATOM 708 C CA . VAL A 1 91 ? 7.751 -6.056 -18.456 1.00 89.06 91 VAL A CA 1
ATOM 709 C C . VAL A 1 91 ? 6.824 -5.964 -19.662 1.00 89.06 91 VAL A C 1
ATOM 711 O O . VAL A 1 91 ? 6.092 -6.915 -19.922 1.00 89.06 91 VAL A O 1
ATOM 714 N N . PHE A 1 92 ? 6.869 -4.866 -20.421 1.00 83.88 92 PHE A N 1
ATOM 715 C CA . PHE A 1 92 ? 6.057 -4.686 -21.630 1.00 83.88 92 PHE A CA 1
ATOM 716 C C . PHE A 1 92 ? 6.583 -5.448 -22.855 1.00 83.88 92 PHE A C 1
ATOM 718 O O . PHE A 1 92 ? 5.820 -5.707 -23.789 1.00 83.88 92 PHE A O 1
ATOM 725 N N . ALA A 1 93 ? 7.857 -5.846 -22.847 1.00 86.75 93 ALA A N 1
ATOM 726 C CA . ALA A 1 93 ? 8.457 -6.696 -23.870 1.00 86.75 93 ALA A CA 1
ATOM 727 C C . ALA A 1 93 ? 8.088 -8.184 -23.722 1.00 86.75 93 ALA A C 1
ATOM 729 O O . ALA A 1 93 ? 8.327 -8.958 -24.653 1.00 86.75 93 ALA A O 1
ATOM 730 N N . LEU A 1 94 ? 7.493 -8.595 -22.591 1.00 87.69 94 LEU A N 1
ATOM 731 C CA . LEU A 1 94 ? 6.984 -9.957 -22.421 1.00 87.69 94 LEU A CA 1
ATOM 732 C C . LEU A 1 94 ? 5.999 -10.311 -23.553 1.00 87.69 94 LEU A C 1
ATOM 734 O O . L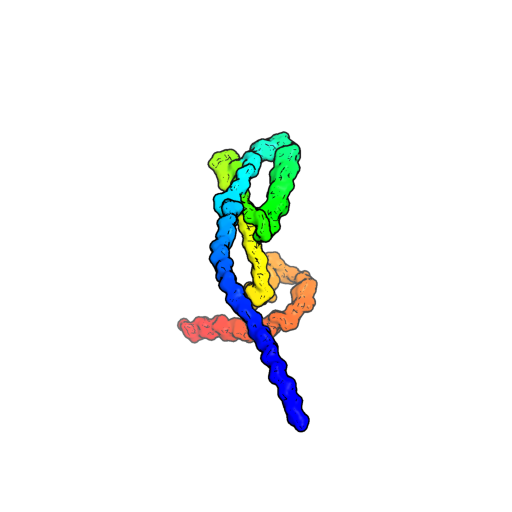EU A 1 94 ? 5.284 -9.434 -24.051 1.00 87.69 94 LEU A O 1
ATOM 738 N N . PRO A 1 95 ? 5.948 -11.586 -23.988 1.00 86.44 95 PRO A N 1
ATOM 739 C CA . PRO A 1 95 ? 5.144 -12.014 -25.131 1.00 86.44 95 PRO A CA 1
ATOM 740 C C . PRO A 1 95 ? 3.649 -12.082 -24.774 1.00 86.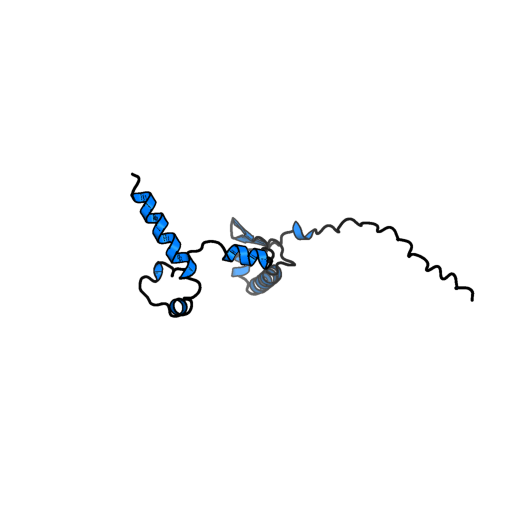44 95 PRO A C 1
ATOM 742 O O . PRO A 1 95 ? 3.043 -13.151 -24.752 1.00 86.44 95 PRO A O 1
ATOM 745 N N . TYR A 1 96 ? 3.041 -10.934 -24.474 1.00 81.62 96 TYR A N 1
ATOM 746 C CA . TYR A 1 96 ? 1.610 -10.824 -24.238 1.00 81.62 96 TYR A CA 1
ATOM 747 C C . TYR A 1 96 ? 0.820 -11.072 -25.516 1.00 81.62 96 TYR A C 1
ATOM 749 O O . TYR A 1 96 ? 1.232 -10.726 -26.628 1.00 81.62 96 TYR A O 1
ATOM 757 N N . GLN A 1 97 ? -0.377 -11.614 -25.329 1.00 77.31 97 GLN A N 1
ATOM 758 C CA . GLN A 1 97 ? -1.352 -11.732 -26.393 1.00 77.31 97 GLN A CA 1
ATOM 759 C C . GLN A 1 97 ? -1.893 -10.328 -26.698 1.00 77.31 97 GLN A C 1
ATOM 761 O O . GLN A 1 97 ? -2.685 -9.776 -25.940 1.00 77.31 97 GLN A O 1
ATOM 766 N N . ARG A 1 98 ? -1.440 -9.721 -27.801 1.00 75.44 98 ARG A N 1
ATOM 767 C CA . ARG A 1 98 ? -1.912 -8.408 -28.289 1.00 75.44 98 ARG A CA 1
ATOM 768 C C . ARG A 1 98 ? -3.277 -8.522 -28.987 1.00 75.44 98 ARG A C 1
ATOM 770 O O . ARG A 1 98 ? -3.488 -7.967 -30.060 1.00 75.44 98 ARG A O 1
ATOM 777 N N . VAL A 1 99 ? -4.178 -9.307 -28.404 1.00 76.50 99 VAL A N 1
ATOM 778 C CA . VAL A 1 99 ? -5.521 -9.599 -28.921 1.00 76.50 99 VAL A CA 1
ATOM 779 C C . VAL A 1 99 ? -6.565 -9.063 -27.944 1.00 76.50 99 VAL A C 1
ATOM 781 O O . VAL A 1 99 ? -6.269 -8.941 -26.750 1.00 76.50 99 VAL A O 1
ATOM 784 N N . PRO A 1 100 ? -7.781 -8.743 -28.411 1.00 79.56 100 PRO A N 1
ATOM 785 C CA . PRO A 1 100 ? -8.871 -8.403 -27.510 1.00 79.56 100 PRO A CA 1
ATOM 786 C C . PRO A 1 100 ? -9.141 -9.550 -26.531 1.00 79.56 100 PRO A C 1
ATOM 788 O O . PRO A 1 100 ? -8.990 -10.729 -26.859 1.00 79.56 100 PRO A O 1
ATOM 791 N N . HIS A 1 101 ? -9.541 -9.202 -25.306 1.00 78.94 101 HIS A N 1
ATOM 792 C CA . HIS A 1 101 ? -9.923 -10.205 -24.320 1.00 78.94 101 HIS A CA 1
ATOM 793 C C . HIS A 1 101 ? -11.073 -11.068 -24.883 1.00 78.94 101 HIS A C 1
ATOM 795 O O . HIS A 1 101 ? -12.029 -10.496 -25.410 1.00 78.94 101 HIS A O 1
ATOM 801 N N . PRO A 1 102 ? -11.049 -12.407 -24.729 1.00 79.25 102 PRO A N 1
ATOM 802 C CA . PRO A 1 102 ? -12.042 -13.305 -25.334 1.00 79.25 102 PRO A CA 1
ATOM 803 C C . PRO A 1 102 ? -13.507 -12.975 -25.009 1.00 79.25 102 PRO A C 1
ATOM 805 O O . PRO A 1 102 ? -14.404 -13.338 -25.760 1.00 79.25 102 PRO A O 1
ATOM 808 N N . SER A 1 103 ? -13.758 -12.260 -23.907 1.00 81.38 103 SER A N 1
ATOM 809 C CA . SER A 1 103 ? -15.099 -11.789 -23.532 1.00 81.38 103 SER A CA 1
ATOM 810 C C . SER A 1 103 ? -15.734 -10.814 -24.528 1.00 81.38 103 SER A C 1
ATOM 812 O O . SER A 1 103 ? -16.949 -10.660 -24.476 1.00 81.38 103 SER A O 1
ATOM 814 N N . TYR A 1 104 ? -14.957 -10.135 -25.375 1.00 75.75 104 TYR A N 1
ATOM 815 C CA . TYR A 1 104 ? -15.499 -9.193 -26.360 1.00 75.75 104 TYR A CA 1
ATOM 816 C C . TYR A 1 104 ? -16.047 -9.886 -27.615 1.00 75.75 104 TYR A C 1
ATOM 818 O O . TYR A 1 104 ? -16.741 -9.249 -28.397 1.00 75.75 104 TYR A O 1
ATOM 826 N N . GLY A 1 105 ? -15.784 -11.185 -27.804 1.00 77.12 105 GLY A N 1
ATOM 827 C CA . GLY A 1 105 ? -16.286 -11.935 -28.957 1.00 77.12 105 GLY A CA 1
ATOM 828 C C . GLY A 1 105 ? -15.948 -11.251 -30.287 1.00 77.12 105 GLY A C 1
ATOM 829 O O . GLY A 1 105 ? -14.776 -11.041 -30.587 1.00 77.12 105 GLY A O 1
ATOM 830 N N . GLU A 1 106 ? -16.989 -10.900 -31.046 1.00 69.44 106 GLU A N 1
ATOM 831 C CA . GLU A 1 106 ? -16.921 -10.231 -32.358 1.00 69.44 106 GLU A CA 1
ATOM 832 C C . GLU A 1 106 ? -17.182 -8.713 -32.284 1.00 69.44 106 GLU A C 1
ATOM 834 O O . GLU A 1 106 ? -17.287 -8.040 -33.315 1.00 69.44 106 GLU A O 1
ATOM 839 N N . ASP A 1 107 ? -17.326 -8.149 -31.080 1.00 76.31 107 ASP A N 1
ATOM 840 C CA . ASP A 1 107 ? -17.602 -6.725 -30.929 1.00 76.31 107 ASP A CA 1
ATOM 841 C C . ASP A 1 107 ? -16.383 -5.902 -31.354 1.00 76.31 107 ASP A C 1
ATOM 843 O O . ASP A 1 107 ? -15.266 -6.062 -30.851 1.00 76.31 107 ASP A O 1
ATOM 847 N N . ARG A 1 108 ? -16.605 -4.975 -32.292 1.00 67.88 108 ARG A N 1
ATOM 848 C CA . ARG A 1 108 ? -15.553 -4.073 -32.765 1.00 67.88 108 ARG A CA 1
ATOM 849 C C . ARG A 1 108 ? -15.167 -3.099 -31.664 1.00 67.88 108 ARG A C 1
ATOM 851 O O . ARG A 1 108 ? -15.968 -2.261 -31.254 1.00 67.88 108 ARG A O 1
ATOM 858 N N . ILE A 1 109 ? -13.909 -3.170 -31.245 1.00 76.12 109 ILE A N 1
ATOM 859 C CA . ILE A 1 109 ? -13.305 -2.225 -30.311 1.00 76.12 109 ILE A CA 1
ATOM 860 C C . ILE A 1 109 ? -12.588 -1.152 -31.140 1.00 76.12 109 ILE A C 1
ATOM 862 O O . ILE A 1 109 ? -11.545 -1.451 -31.719 1.00 76.12 109 ILE A O 1
ATOM 866 N N . PRO A 1 110 ? -13.064 0.108 -31.167 1.00 76.62 110 PRO A N 1
ATOM 867 C CA . PRO A 1 110 ? -12.461 1.154 -31.999 1.00 76.62 110 PRO A CA 1
ATOM 868 C C . PRO A 1 110 ? -10.974 1.392 -31.705 1.00 76.62 110 PRO A C 1
ATOM 870 O O . PRO A 1 110 ? -10.203 1.728 -32.593 1.00 76.62 110 PRO A O 1
ATOM 873 N N . ALA A 1 111 ? -10.548 1.187 -30.455 1.00 72.62 111 ALA A N 1
ATOM 874 C CA . ALA A 1 111 ? -9.146 1.311 -30.067 1.00 72.62 111 ALA A CA 1
ATOM 875 C C . ALA A 1 111 ? -8.246 0.205 -30.652 1.00 72.62 111 ALA A C 1
ATOM 877 O O . ALA A 1 111 ? -7.045 0.419 -30.774 1.00 72.62 111 ALA A O 1
ATOM 878 N N . TYR A 1 112 ? -8.802 -0.956 -31.019 1.00 71.06 112 TYR A N 1
ATOM 879 C CA . TYR A 1 112 ? -8.049 -2.052 -31.633 1.00 71.06 112 TYR A CA 1
ATOM 880 C C . TYR A 1 112 ? -7.694 -1.733 -33.090 1.00 71.06 112 TYR A C 1
ATOM 882 O O . TYR A 1 112 ? -6.541 -1.881 -33.489 1.00 71.06 112 TYR A O 1
ATOM 890 N N . ASP A 1 113 ? -8.650 -1.178 -33.838 1.00 67.94 113 ASP A N 1
ATOM 891 C CA . ASP A 1 113 ? -8.464 -0.783 -35.240 1.00 67.94 113 ASP A CA 1
ATOM 892 C C . ASP A 1 113 ? -7.440 0.357 -35.402 1.00 67.94 113 ASP A C 1
ATOM 894 O O . ASP A 1 113 ? -6.794 0.486 -36.440 1.00 67.94 113 ASP A O 1
ATOM 898 N N . MET A 1 114 ? -7.253 1.172 -34.358 1.00 70.00 114 MET A N 1
ATOM 899 C CA . MET A 1 114 ? -6.316 2.300 -34.356 1.00 70.00 114 MET A CA 1
ATOM 900 C C . MET A 1 114 ? -4.864 1.912 -34.040 1.00 70.00 114 MET A C 1
ATOM 902 O O . MET A 1 114 ? -3.971 2.734 -34.246 1.00 70.00 114 MET A O 1
ATOM 906 N N . ILE A 1 115 ? -4.591 0.685 -33.571 1.00 64.44 115 ILE A N 1
ATOM 907 C CA . ILE A 1 115 ? -3.233 0.220 -33.218 1.00 64.44 115 ILE A CA 1
ATOM 908 C C . ILE A 1 115 ? -2.781 -0.940 -34.140 1.00 64.44 115 ILE A C 1
ATOM 910 O O . ILE A 1 115 ? -2.419 -2.014 -33.656 1.00 64.44 115 ILE A O 1
ATOM 914 N N . PRO A 1 116 ? -2.748 -0.771 -35.478 1.00 53.47 116 PRO A N 1
ATOM 915 C CA . PRO A 1 116 ? -2.335 -1.849 -36.381 1.00 53.47 116 PRO A CA 1
ATOM 916 C C . PRO A 1 116 ? -0.810 -2.085 -36.386 1.00 53.47 116 PRO A C 1
ATOM 918 O O . PRO A 1 116 ? -0.344 -3.208 -36.565 1.00 53.47 116 PRO A O 1
ATOM 921 N N . LEU A 1 117 ? -0.002 -1.052 -36.117 1.00 46.06 117 LEU A N 1
ATOM 922 C CA . LEU A 1 117 ? 1.441 -1.058 -36.416 1.00 46.06 117 LEU A CA 1
ATOM 923 C C . LEU A 1 117 ? 2.304 -1.946 -35.493 1.00 46.06 117 LEU A C 1
ATOM 925 O O . LEU A 1 117 ? 3.435 -2.278 -35.836 1.00 46.06 117 LEU A O 1
ATOM 929 N N . LEU A 1 118 ? 1.784 -2.362 -34.334 1.00 48.03 118 LEU A N 1
ATOM 930 C CA . LEU A 1 118 ? 2.487 -3.241 -33.383 1.00 48.03 118 LEU A CA 1
ATOM 931 C C . LEU A 1 118 ? 2.029 -4.711 -33.451 1.00 48.03 118 LEU A C 1
ATOM 933 O O . LEU A 1 118 ? 2.715 -5.585 -32.920 1.00 48.03 118 LEU A O 1
ATOM 937 N N . GLY A 1 119 ? 0.879 -4.997 -34.072 1.00 47.69 119 GLY A N 1
ATOM 938 C CA . GLY A 1 119 ? 0.277 -6.336 -34.112 1.00 47.69 119 GLY A CA 1
ATOM 939 C C . GLY A 1 119 ? 0.734 -7.199 -35.291 1.00 47.69 119 GLY A C 1
ATOM 940 O O . GLY A 1 119 ? 0.908 -8.411 -35.140 1.00 47.69 119 GLY A O 1
ATOM 941 N N . GLU A 1 120 ? 0.983 -6.589 -36.452 1.00 43.25 120 GLU A N 1
ATOM 942 C CA . GLU A 1 120 ? 1.260 -7.329 -37.693 1.00 43.25 120 GLU A CA 1
ATOM 943 C C . GLU A 1 120 ? 2.678 -7.918 -37.768 1.00 43.25 120 GLU A C 1
ATOM 945 O O . GLU A 1 120 ? 2.868 -8.969 -38.379 1.00 43.25 120 GLU A O 1
ATOM 950 N N . ILE A 1 121 ? 3.669 -7.327 -37.089 1.00 45.53 121 ILE A N 1
ATOM 951 C CA . ILE A 1 121 ? 5.072 -7.778 -37.193 1.00 45.53 121 ILE A CA 1
ATOM 952 C C . ILE A 1 121 ? 5.327 -9.096 -36.429 1.00 45.53 121 ILE A C 1
ATOM 954 O O . ILE A 1 121 ? 6.249 -9.831 -36.774 1.00 45.53 121 ILE A O 1
ATOM 958 N N . LEU A 1 122 ? 4.502 -9.455 -35.431 1.00 44.03 122 LEU A N 1
ATOM 959 C CA . LEU A 1 122 ? 4.719 -10.669 -34.620 1.00 44.03 122 LEU A CA 1
ATOM 960 C C . LEU A 1 122 ? 3.685 -11.787 -34.854 1.00 44.03 122 LEU A C 1
ATOM 962 O O . LEU A 1 122 ? 4.009 -12.961 -34.672 1.00 44.03 122 LEU A O 1
ATOM 966 N N . CYS A 1 123 ? 2.457 -11.464 -35.282 1.00 37.59 123 CYS A N 1
ATOM 967 C CA . CYS A 1 123 ? 1.405 -12.473 -35.476 1.00 37.59 123 CYS A CA 1
ATOM 968 C C . CYS A 1 123 ? 1.698 -13.418 -36.659 1.00 37.59 123 CYS A C 1
ATOM 970 O O . CYS A 1 123 ? 1.418 -14.614 -36.575 1.00 37.59 123 CYS A O 1
ATOM 972 N N . ALA A 1 124 ? 2.362 -12.928 -37.713 1.00 42.84 124 ALA A N 1
ATOM 973 C CA . ALA A 1 124 ? 2.705 -13.735 -38.888 1.00 42.84 124 ALA A CA 1
ATOM 974 C C . ALA A 1 124 ? 3.719 -14.868 -38.605 1.00 42.84 124 ALA A C 1
ATOM 976 O O . ALA A 1 124 ? 3.780 -15.836 -39.362 1.00 42.84 124 ALA A O 1
ATOM 977 N N . ALA A 1 125 ? 4.490 -14.799 -37.512 1.00 42.22 125 ALA A N 1
ATOM 978 C CA . ALA A 1 125 ? 5.485 -15.822 -37.175 1.00 42.22 125 ALA A CA 1
ATOM 979 C C . ALA A 1 125 ? 4.929 -16.969 -36.303 1.00 42.22 125 ALA A C 1
ATOM 981 O O . ALA A 1 125 ? 5.453 -18.083 -36.340 1.00 42.22 125 ALA A O 1
ATOM 982 N N . ALA A 1 126 ? 3.859 -16.738 -35.531 1.00 41.28 126 ALA A N 1
ATOM 983 C CA . ALA A 1 126 ? 3.357 -17.717 -34.560 1.00 41.28 126 ALA A CA 1
ATOM 984 C C . ALA A 1 126 ? 2.405 -18.765 -35.170 1.00 41.28 126 ALA A C 1
ATOM 986 O O . ALA A 1 126 ? 2.357 -19.905 -34.701 1.00 41.28 126 ALA A O 1
ATOM 987 N N . THR A 1 127 ? 1.688 -18.438 -36.249 1.00 42.53 127 THR A N 1
ATOM 988 C CA . THR A 1 127 ? 0.763 -19.382 -36.906 1.00 42.53 127 THR A CA 1
ATOM 989 C C . THR A 1 127 ? 1.496 -20.514 -37.639 1.00 42.53 127 THR A C 1
ATOM 991 O O . THR A 1 127 ? 0.938 -21.600 -37.801 1.00 42.53 127 THR A O 1
ATOM 994 N N . ALA A 1 128 ? 2.765 -20.315 -38.016 1.00 42.50 128 ALA A N 1
ATOM 995 C CA . ALA A 1 128 ? 3.585 -21.334 -38.677 1.00 42.50 128 ALA A CA 1
ATOM 996 C C . ALA A 1 128 ? 4.117 -22.419 -37.713 1.00 42.50 128 ALA A C 1
ATOM 998 O O . ALA A 1 128 ? 4.323 -23.562 -38.123 1.00 42.50 128 ALA A O 1
ATOM 999 N N . ALA A 1 129 ? 4.297 -22.110 -36.423 1.00 41.47 129 ALA A N 1
ATOM 1000 C CA . ALA A 1 129 ? 4.849 -23.061 -35.452 1.00 41.47 129 ALA A CA 1
ATOM 1001 C C . ALA A 1 129 ? 3.805 -24.064 -34.920 1.00 41.47 129 ALA A C 1
ATOM 1003 O O . ALA A 1 129 ? 4.130 -25.227 -34.678 1.00 41.47 129 ALA A O 1
ATOM 1004 N N . VAL A 1 130 ? 2.537 -23.654 -34.797 1.00 44.91 130 VAL A N 1
ATOM 1005 C CA . VAL A 1 130 ? 1.464 -24.514 -34.257 1.00 44.91 130 VAL A CA 1
ATOM 1006 C C . VAL A 1 130 ? 1.030 -25.606 -35.255 1.00 44.91 130 VAL A C 1
ATOM 1008 O O . VAL A 1 130 ? 0.581 -26.671 -34.837 1.00 44.91 130 VAL A O 1
ATOM 1011 N N . HIS A 1 131 ? 1.237 -25.416 -36.566 1.00 39.66 131 HIS A N 1
ATOM 1012 C CA . HIS A 1 131 ? 0.911 -26.431 -37.586 1.00 39.66 131 HIS A CA 1
ATOM 1013 C C . HIS A 1 131 ? 1.965 -27.548 -37.729 1.00 39.66 131 HIS A C 1
ATOM 1015 O O . HIS A 1 131 ? 1.628 -28.658 -38.134 1.00 39.66 131 HIS A O 1
ATOM 1021 N N . SER A 1 132 ? 3.226 -27.297 -37.359 1.00 39.00 132 SER A N 1
ATOM 1022 C CA . SER A 1 132 ? 4.324 -28.277 -37.465 1.00 39.00 132 SER A CA 1
ATOM 1023 C C . SER A 1 132 ? 4.241 -29.388 -36.404 1.00 39.00 132 SER A C 1
ATOM 1025 O O . SER A 1 132 ? 4.495 -30.558 -36.695 1.00 39.00 132 SER A O 1
ATOM 1027 N N . VAL A 1 133 ? 3.790 -29.058 -35.187 1.00 48.56 133 VAL A N 1
ATOM 1028 C CA . VAL A 1 133 ? 3.691 -30.018 -34.066 1.00 48.56 133 VAL A CA 1
ATOM 1029 C C . VAL A 1 133 ? 2.572 -31.052 -34.270 1.00 48.56 133 VAL A C 1
ATOM 1031 O O . VAL A 1 133 ? 2.624 -32.133 -33.696 1.00 48.56 133 VAL A O 1
ATOM 1034 N N . ARG A 1 134 ? 1.595 -30.784 -35.147 1.00 46.88 134 ARG A N 1
ATOM 1035 C CA . ARG A 1 134 ? 0.495 -31.717 -35.459 1.00 46.88 134 ARG A CA 1
ATOM 1036 C C . ARG A 1 134 ? 0.792 -32.700 -36.601 1.00 46.88 134 ARG A C 1
ATOM 1038 O O . ARG A 1 134 ? -0.002 -33.603 -36.820 1.00 46.88 134 ARG A O 1
ATOM 1045 N N . SER A 1 135 ? 1.912 -32.537 -37.312 1.00 44.72 135 SER A N 1
ATOM 1046 C CA . SER A 1 135 ? 2.322 -33.385 -38.449 1.00 44.72 135 SER A CA 1
ATOM 1047 C C . SER A 1 135 ? 3.367 -34.449 -38.077 1.00 44.72 135 SER A C 1
ATOM 1049 O O . SER A 1 135 ? 3.769 -35.236 -38.934 1.00 44.72 135 SER A O 1
ATOM 1051 N N . ARG A 1 136 ? 3.842 -34.468 -36.827 1.00 51.06 136 ARG A N 1
ATOM 1052 C CA . ARG A 1 136 ? 4.723 -35.513 -36.286 1.00 51.06 136 ARG A CA 1
ATOM 1053 C C . ARG A 1 136 ? 4.057 -36.178 -35.082 1.00 51.06 136 ARG A C 1
ATOM 1055 O O . ARG A 1 136 ? 4.516 -36.030 -33.953 1.00 51.06 136 ARG A O 1
ATOM 1062 N N . ALA A 1 137 ? 2.957 -36.866 -35.352 1.00 42.50 137 ALA A N 1
ATOM 1063 C CA . ALA A 1 137 ? 2.371 -37.915 -34.529 1.00 42.50 137 ALA A CA 1
ATOM 1064 C C . ALA A 1 137 ? 1.765 -38.951 -35.478 1.00 42.50 137 ALA A C 1
ATOM 1066 O O . ALA A 1 137 ? 1.186 -38.512 -36.499 1.00 42.50 137 ALA A O 1
#

Secondary structure (DSSP, 8-state):
-PPP---PPP--------PPPPP-GGGG--EEEPPHHHHHH-HHHHHHHHHHHHHTT-TTT---EEEEETTEEEEEPPPPPPPPHHHHHHHHTS----S--GGGTT---HHHHT--TTTHHHHHHHHHHHHHTTS--

Foldseek 3Di:
DDDDPDDDDDDDDDDDDPDDDDDDV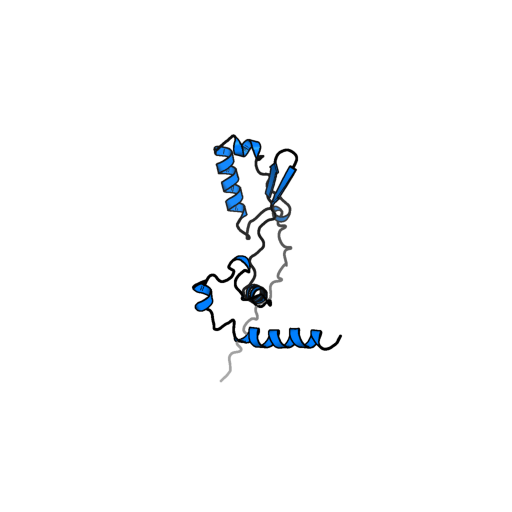QAVDEDEQEAPVVCVVDVVSVVVRVVLVVVLQDLVRHHWYWYHYPPDIDIDDRDDDDDDPVVVVVVVPPPDDLDPDCVCPPPDDVVSVVPPPPPPVPPVPVVVVVVVVVVPD

Sequence (137 aa):
MPCADGSTPEPEAKPVTVRAAKPKPWEKTYVLLPSFEKVKADKVLYAHTSRILHHETNPGCARALMQKHGDRYVWINPPAIPLTTPEMDSVFALPYQRVPHPSYGEDRIPAYDMIPLLGEILCAAATAAVHSVRSRA

Solvent-accessible surface area (backbone atoms only — not comparable to full-atom values): 9034 Å² total; per-residue (Å²): 138,84,82,80,88,78,81,75,83,77,82,81,80,74,84,82,79,82,70,77,78,77,84,66,69,62,81,82,42,67,46,80,49,76,36,49,71,55,37,73,75,32,70,66,54,34,54,55,51,50,52,52,54,62,61,32,59,40,54,91,74,36,40,34,38,38,34,41,50,89,97,44,72,48,76,43,77,44,54,72,70,81,74,52,72,71,58,48,54,52,64,70,65,49,93,68,81,92,59,80,64,78,89,52,75,87,64,84,52,73,73,59,77,74,53,56,88,78,48,62,83,57,56,74,64,55,66,63,58,67,59,56,69,70,73,73,118

Radius of gyration: 30.15 Å; Cα contacts (8 Å, |Δi|>4): 80; chains: 1; bounding box: 84×72×54 Å

pLDDT: mean 75.54, std 17.57, range [37.59, 96.44]

Nearest PDB structures (foldseek):
  3zkd-assembly4_B  TM=4.279E-01  e=5.344E+00  Mycobacterium tuberculosis
  1mx0-assembly3_F  TM=4.413E-01  e=4.996E+00  Saccharolobus shibatae

Organism: Serratia fonticola (NCBI:txid47917)

Mean predicted aligned error: 15.53 Å

InterPro domains:
  IPR013704 UPF0313, N-terminal [PF08497] (20-115)
  IPR022946 Uncharacterised protein family UPF0313 [PTHR32331] (18-115)